Protein AF-A0A067QIJ8-F1 (afdb_monomer_lite)

Sequence (97 aa):
MQDEDSLLPLFEVENGLPAKIEAISTCIKVYAGDGLPAQVCQQCVQQVNICYNFKIQCEKSDANLREYLNSLQPQEFSIQVGKFVCIFCFLYNCYFL

InterPro domains:
  IPR012934 Zinc finger, AD-type [PF07776] (2-67)
  IPR012934 Zinc finger, AD-type [SM00868] (26-68)

Secondary structure (DSSP, 8-state):
------EEETT-TTTTHHHHHHHH-TT----TTSSS-SEEEHHHHHHHHHHHHHHHHHHHHHHHHHHHHHHH-SS-----TTSSTTHHHHHSS----

Foldseek 3Di:
DDCQPPWDFCPPPVLCNQVLVCVLDVVDHDDPPPPDDRTDTPVVSVVSVVSSVLVVVLVVVVVVVVVVVVVPDPDDPPDPPPPPSCVVVPPPDPPDD

Radius of gyration: 18.0 Å; chains: 1; bounding box: 53×30×49 Å

pLDDT: mean 70.57, std 16.77, range [33.62, 87.69]

Organism: Zootermopsis nevadensis (NCBI:txid136037)

Structure (mmCIF, N/CA/C/O backbone):
data_AF-A0A067QIJ8-F1
#
_entry.id   AF-A0A067QIJ8-F1
#
loop_
_atom_site.group_PDB
_atom_site.id
_atom_site.type_symbol
_atom_site.label_atom_id
_atom_site.label_alt_id
_atom_site.label_comp_id
_atom_site.la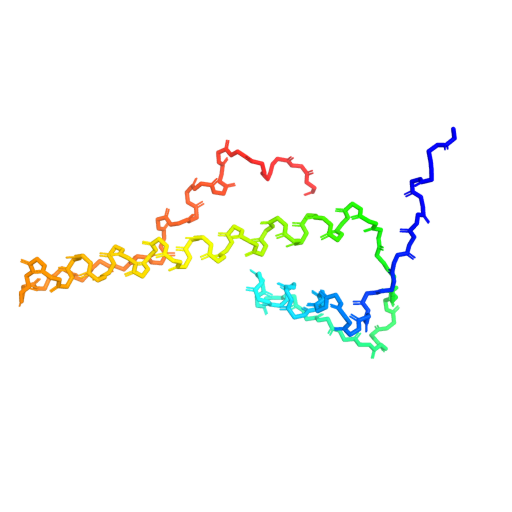bel_asym_id
_atom_site.label_entity_id
_atom_site.label_seq_id
_atom_site.pdbx_PDB_ins_code
_atom_site.Cartn_x
_atom_site.Cartn_y
_atom_site.Cartn_z
_atom_site.occupancy
_atom_site.B_iso_or_equiv
_atom_site.auth_seq_id
_atom_site.auth_comp_id
_atom_site.auth_asym_id
_atom_site.auth_atom_id
_atom_site.pdbx_PDB_model_num
ATOM 1 N N . MET A 1 1 ? 31.010 10.826 -5.777 1.00 39.75 1 MET A N 1
ATOM 2 C CA . MET A 1 1 ? 30.159 10.311 -6.862 1.00 39.75 1 MET A CA 1
ATOM 3 C C . MET A 1 1 ? 29.133 9.437 -6.169 1.00 39.75 1 MET A C 1
ATOM 5 O O . MET A 1 1 ? 29.498 8.368 -5.708 1.00 39.75 1 MET A O 1
ATOM 9 N N . GLN A 1 2 ? 27.965 9.995 -5.854 1.00 44.25 2 GLN A N 1
ATOM 10 C CA . GLN A 1 2 ? 26.898 9.247 -5.189 1.00 44.25 2 GLN A CA 1
ATOM 11 C C . GLN A 1 2 ? 26.123 8.538 -6.299 1.00 44.25 2 GLN A C 1
ATOM 13 O O . GLN A 1 2 ? 25.619 9.209 -7.195 1.00 44.25 2 GLN A O 1
ATOM 18 N N . ASP A 1 3 ? 26.124 7.207 -6.278 1.00 49.31 3 ASP A N 1
ATOM 19 C CA . ASP A 1 3 ? 25.271 6.358 -7.113 1.00 49.31 3 ASP A CA 1
ATOM 20 C C . ASP A 1 3 ? 23.800 6.609 -6.732 1.00 49.31 3 ASP A C 1
ATOM 22 O O . ASP A 1 3 ? 23.225 5.907 -5.906 1.00 49.31 3 ASP A O 1
ATOM 26 N N . GLU A 1 4 ? 23.208 7.671 -7.280 1.00 55.50 4 GLU A N 1
ATOM 27 C CA . GLU A 1 4 ? 21.779 8.003 -7.139 1.00 55.50 4 GLU A CA 1
ATOM 28 C C . GLU A 1 4 ? 20.884 7.212 -8.110 1.00 55.50 4 GLU A C 1
ATOM 30 O O . GLU A 1 4 ? 19.665 7.237 -7.976 1.00 55.50 4 GLU A O 1
ATOM 35 N N . ASP A 1 5 ? 21.474 6.440 -9.027 1.00 56.31 5 ASP A N 1
ATOM 36 C CA . ASP A 1 5 ? 20.762 5.711 -10.086 1.00 56.31 5 ASP A CA 1
ATOM 37 C C . ASP A 1 5 ? 20.836 4.181 -9.934 1.00 56.31 5 ASP A C 1
ATOM 39 O O . ASP A 1 5 ? 20.786 3.435 -10.915 1.00 56.31 5 ASP A O 1
ATOM 43 N N . SER A 1 6 ? 20.927 3.664 -8.702 1.00 71.38 6 SER A N 1
ATOM 44 C CA . SER A 1 6 ? 20.744 2.223 -8.481 1.00 71.38 6 SER A CA 1
ATOM 45 C C . SER A 1 6 ? 19.260 1.868 -8.620 1.00 71.38 6 SER A C 1
ATOM 47 O O . SER A 1 6 ? 18.467 1.939 -7.674 1.00 71.38 6 SER A O 1
ATOM 49 N N . LEU A 1 7 ? 18.871 1.562 -9.857 1.00 76.88 7 LEU A N 1
ATOM 50 C CA . LEU A 1 7 ? 17.551 1.066 -10.214 1.00 76.88 7 LEU A CA 1
ATOM 51 C C . LEU A 1 7 ? 17.419 -0.389 -9.761 1.00 76.88 7 LEU A C 1
ATOM 53 O O . LEU A 1 7 ? 18.073 -1.287 -10.292 1.00 76.88 7 LEU A O 1
ATOM 57 N N . LEU A 1 8 ? 16.538 -0.616 -8.794 1.00 76.38 8 LEU A N 1
ATOM 58 C CA . LEU A 1 8 ? 16.194 -1.941 -8.298 1.00 76.38 8 LEU A CA 1
ATOM 59 C C . LEU A 1 8 ? 15.007 -2.492 -9.095 1.00 76.38 8 LEU A C 1
ATOM 61 O O . LEU A 1 8 ? 14.113 -1.730 -9.477 1.00 76.38 8 LEU A O 1
ATOM 65 N N . PRO A 1 9 ? 14.953 -3.801 -9.370 1.00 80.12 9 PRO A N 1
ATOM 66 C CA . PRO A 1 9 ? 13.805 -4.389 -10.046 1.00 80.12 9 PRO A CA 1
ATOM 67 C C . PRO A 1 9 ? 12.566 -4.357 -9.136 1.00 80.12 9 PRO A C 1
ATOM 69 O O . PRO A 1 9 ? 12.574 -4.811 -7.994 1.00 80.12 9 PRO A O 1
ATOM 72 N N . LEU A 1 10 ? 11.463 -3.834 -9.670 1.00 81.38 10 LEU A N 1
ATOM 73 C CA . LEU A 1 10 ? 10.195 -3.659 -8.953 1.00 81.38 10 LEU A CA 1
ATOM 74 C C . LEU A 1 10 ? 9.555 -5.001 -8.561 1.00 81.38 10 LEU A C 1
ATOM 76 O O . LEU A 1 10 ? 8.887 -5.097 -7.535 1.00 81.38 10 LEU A O 1
ATOM 80 N N . PHE A 1 11 ? 9.772 -6.035 -9.375 1.00 79.62 11 PHE A N 1
ATOM 81 C CA . PHE A 1 11 ? 9.159 -7.359 -9.235 1.00 79.62 11 PHE A CA 1
ATOM 82 C C . PHE A 1 11 ? 10.066 -8.387 -8.542 1.00 79.62 11 PHE A C 1
ATOM 84 O O . PHE A 1 11 ? 9.823 -9.589 -8.639 1.00 79.62 11 PHE A O 1
ATOM 91 N N . GLU A 1 12 ? 11.117 -7.943 -7.848 1.00 73.81 12 GLU A N 1
ATOM 92 C CA . GLU A 1 12 ? 11.948 -8.842 -7.047 1.00 73.81 12 GLU A CA 1
ATOM 93 C C . GLU A 1 12 ? 11.130 -9.474 -5.911 1.00 73.81 12 GLU A C 1
ATOM 95 O O . GLU A 1 12 ? 10.583 -8.790 -5.040 1.00 73.81 12 GLU A O 1
ATOM 100 N N . VAL A 1 13 ? 11.066 -10.808 -5.922 1.00 61.12 13 V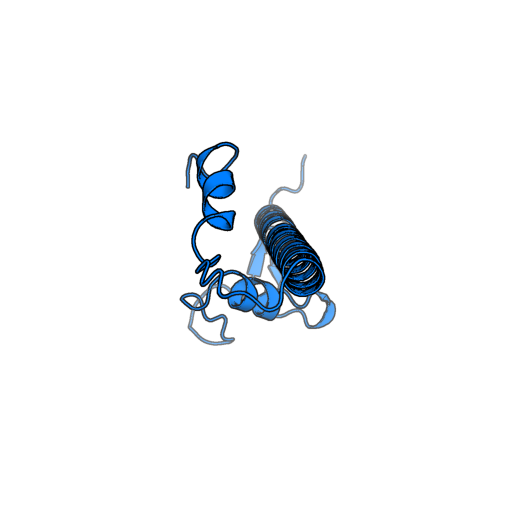AL A N 1
ATOM 101 C CA . VAL A 1 13 ? 10.255 -11.613 -4.995 1.00 61.12 13 VAL A CA 1
ATOM 102 C C . VAL A 1 13 ? 10.686 -11.404 -3.541 1.00 61.12 13 VAL A C 1
ATOM 104 O O . VAL A 1 13 ? 9.840 -11.377 -2.650 1.00 61.12 13 VAL A O 1
ATOM 107 N N . GLU A 1 14 ? 11.981 -11.195 -3.295 1.00 63.97 14 GLU A N 1
ATOM 108 C CA . GLU A 1 14 ? 12.533 -11.040 -1.942 1.00 63.97 14 GLU A CA 1
ATOM 109 C C . GLU A 1 14 ? 12.092 -9.738 -1.256 1.00 63.97 14 GLU A C 1
ATOM 111 O O . GLU A 1 14 ? 11.921 -9.702 -0.038 1.00 63.97 14 GLU A O 1
ATOM 116 N N . ASN A 1 15 ? 11.837 -8.676 -2.025 1.00 66.12 15 ASN A N 1
ATOM 117 C CA . ASN A 1 15 ? 11.507 -7.361 -1.473 1.00 66.12 15 ASN A CA 1
ATOM 118 C C . ASN A 1 15 ? 9.999 -7.158 -1.240 1.00 66.12 15 ASN A C 1
ATOM 120 O O . ASN A 1 15 ? 9.604 -6.244 -0.497 1.00 66.12 15 ASN A O 1
ATOM 124 N N . GLY A 1 16 ? 9.157 -8.010 -1.850 1.00 82.31 16 GLY A N 1
ATOM 125 C CA . GLY A 1 16 ? 7.693 -7.983 -1.718 1.00 82.31 16 GLY A CA 1
ATOM 126 C C . GLY A 1 16 ? 7.079 -6.616 -2.039 1.00 82.31 16 GLY A C 1
ATOM 127 O O . GLY A 1 16 ? 6.019 -6.265 -1.521 1.00 82.31 16 GLY A O 1
ATOM 128 N N . LEU A 1 17 ? 7.781 -5.806 -2.834 1.00 85.31 17 LEU A N 1
ATOM 129 C CA . LEU A 1 17 ? 7.483 -4.394 -3.033 1.00 85.31 17 LEU A CA 1
ATOM 130 C C . LEU A 1 17 ? 6.112 -4.151 -3.691 1.00 85.31 17 LEU A C 1
ATOM 132 O O . LEU A 1 17 ? 5.380 -3.305 -3.176 1.00 85.31 17 LEU A O 1
ATOM 136 N N . PRO A 1 18 ? 5.696 -4.914 -4.725 1.00 87.12 18 PRO A N 1
ATOM 137 C CA . PRO A 1 18 ? 4.363 -4.786 -5.315 1.00 87.12 18 PRO A CA 1
ATOM 138 C C . PRO A 1 18 ? 3.249 -4.976 -4.279 1.00 87.12 18 PRO A C 1
ATOM 140 O O . PRO A 1 18 ? 2.356 -4.142 -4.165 1.00 87.12 18 PRO A O 1
ATOM 143 N N . ALA A 1 19 ? 3.363 -6.009 -3.438 1.00 87.69 19 ALA A N 1
ATOM 144 C CA . ALA A 1 19 ? 2.379 -6.298 -2.398 1.00 87.69 19 ALA A CA 1
ATOM 145 C C . ALA A 1 19 ? 2.292 -5.179 -1.349 1.00 87.69 19 ALA A C 1
ATOM 147 O O . ALA A 1 19 ? 1.205 -4.862 -0.868 1.00 87.69 19 ALA A O 1
ATOM 148 N N . LYS A 1 20 ? 3.420 -4.541 -1.007 1.00 87.50 20 LYS A N 1
ATOM 149 C CA . LYS A 1 20 ? 3.430 -3.381 -0.101 1.00 87.50 20 LYS A CA 1
ATOM 150 C C . LYS A 1 20 ? 2.708 -2.181 -0.709 1.00 87.50 20 LYS A C 1
ATOM 152 O O . LYS A 1 20 ? 1.943 -1.533 -0.002 1.00 87.50 20 LYS A O 1
ATOM 157 N N . ILE A 1 21 ? 2.930 -1.900 -1.994 1.00 85.56 21 ILE A N 1
ATOM 158 C CA . ILE A 1 21 ? 2.270 -0.798 -2.712 1.00 85.56 21 ILE A CA 1
ATOM 159 C C . ILE A 1 21 ? 0.753 -1.012 -2.732 1.00 85.56 21 ILE A C 1
ATOM 161 O O . ILE A 1 21 ? 0.003 -0.117 -2.342 1.00 85.56 21 ILE A O 1
ATOM 165 N N . GLU A 1 22 ? 0.309 -2.212 -3.105 1.00 86.75 22 GLU A N 1
ATOM 166 C CA . GLU A 1 22 ? -1.116 -2.566 -3.144 1.00 86.75 22 GLU A CA 1
ATOM 167 C C . GLU A 1 22 ? -1.755 -2.560 -1.748 1.00 86.75 22 GLU A C 1
ATOM 169 O O . GLU A 1 22 ? -2.918 -2.187 -1.589 1.00 86.75 22 GLU A O 1
ATOM 174 N N . ALA A 1 23 ? -0.990 -2.908 -0.708 1.00 86.44 23 ALA A N 1
ATOM 175 C CA . ALA A 1 23 ? -1.448 -2.799 0.672 1.00 86.44 23 ALA A CA 1
ATOM 176 C C . ALA A 1 23 ? -1.589 -1.340 1.137 1.00 86.44 23 ALA A C 1
ATOM 178 O O . ALA A 1 23 ? -2.455 -1.059 1.963 1.00 86.44 23 ALA A O 1
ATOM 179 N N . ILE A 1 24 ? -0.754 -0.414 0.651 1.00 83.31 24 ILE A N 1
ATOM 180 C CA . ILE A 1 24 ? -0.846 1.016 0.990 1.00 83.31 24 ILE A CA 1
ATOM 181 C C . ILE A 1 24 ? -2.032 1.674 0.276 1.00 83.31 24 ILE A C 1
ATOM 183 O O . ILE A 1 24 ? -2.714 2.505 0.876 1.00 83.31 24 ILE A O 1
ATOM 187 N N . SER A 1 25 ? -2.286 1.320 -0.986 1.00 80.81 25 SER A N 1
ATOM 188 C CA . SER A 1 25 ? -3.349 1.924 -1.791 1.00 80.81 25 SER A CA 1
ATOM 189 C C . SER A 1 25 ? -4.033 0.899 -2.688 1.00 80.81 25 SER A C 1
ATOM 191 O O . SER A 1 25 ? -3.431 0.363 -3.613 1.00 80.81 25 SER A O 1
ATOM 193 N N . THR A 1 26 ? -5.338 0.717 -2.488 1.00 78.50 26 THR A N 1
ATOM 194 C CA . THR A 1 26 ? -6.184 -0.153 -3.324 1.00 78.50 26 THR A CA 1
ATOM 195 C C . THR A 1 26 ? -6.398 0.389 -4.740 1.00 78.50 26 THR A C 1
ATOM 197 O O . THR A 1 26 ? -6.849 -0.341 -5.625 1.00 78.50 26 THR A O 1
ATOM 200 N N . CYS A 1 27 ? -6.084 1.668 -4.964 1.00 78.81 27 CYS A N 1
ATOM 201 C CA . CYS A 1 27 ? -6.172 2.317 -6.270 1.00 78.81 27 CYS A CA 1
ATOM 202 C C . CYS A 1 27 ? -4.948 2.036 -7.151 1.00 78.81 27 CYS A C 1
ATOM 204 O O . CYS A 1 27 ? -5.013 2.270 -8.357 1.00 78.81 27 CYS A O 1
ATOM 206 N N . ILE A 1 28 ? -3.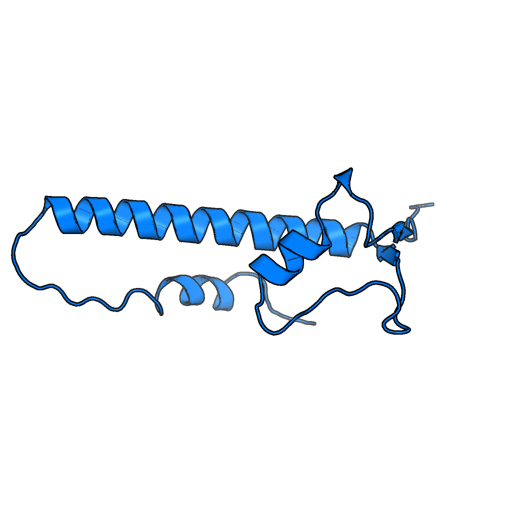842 1.559 -6.571 1.00 82.06 28 ILE A N 1
ATOM 207 C CA . ILE A 1 28 ? -2.611 1.250 -7.299 1.00 82.06 28 ILE A CA 1
ATOM 208 C C . ILE A 1 28 ? -2.534 -0.265 -7.472 1.00 82.06 28 ILE A C 1
ATOM 210 O O . ILE A 1 28 ? -2.658 -1.008 -6.505 1.00 82.06 28 ILE A O 1
ATOM 214 N N . LYS A 1 29 ? -2.335 -0.719 -8.710 1.00 81.44 29 LYS A N 1
ATOM 215 C CA . LYS A 1 29 ? -2.113 -2.129 -9.049 1.00 81.44 29 LYS A CA 1
ATOM 216 C C . LYS A 1 29 ? -0.766 -2.251 -9.729 1.00 81.44 29 LYS A C 1
ATOM 218 O O . LYS A 1 29 ? -0.484 -1.469 -10.636 1.00 81.44 29 LYS A O 1
ATOM 223 N N . VAL A 1 30 ? 0.041 -3.213 -9.303 1.00 83.50 30 VAL A N 1
ATOM 224 C CA . VAL A 1 30 ? 1.397 -3.392 -9.830 1.00 83.50 30 VAL A CA 1
ATOM 225 C C . VAL A 1 30 ? 1.443 -4.711 -10.594 1.00 83.50 30 VAL A C 1
ATOM 227 O O . VAL A 1 30 ? 1.360 -5.784 -10.003 1.00 83.50 30 VAL A O 1
ATOM 230 N N . TYR A 1 31 ? 1.555 -4.638 -11.922 1.00 81.88 31 TYR A N 1
ATOM 231 C CA . TYR A 1 31 ? 1.499 -5.803 -12.808 1.00 81.88 31 TYR A CA 1
ATOM 232 C C . TYR A 1 31 ? 2.690 -5.832 -13.768 1.00 81.88 31 TYR A C 1
ATOM 234 O O . TYR A 1 31 ? 3.029 -4.828 -14.382 1.00 81.88 31 TYR A O 1
ATOM 242 N N . ALA A 1 32 ? 3.316 -6.999 -13.928 1.00 80.12 32 ALA A N 1
ATOM 243 C CA . ALA A 1 32 ? 4.423 -7.165 -14.863 1.00 80.12 32 ALA A CA 1
ATOM 244 C C . ALA A 1 32 ? 3.908 -7.233 -16.308 1.00 80.12 32 ALA A C 1
ATOM 246 O O . ALA A 1 32 ? 3.104 -8.102 -16.632 1.00 80.12 32 ALA A O 1
ATOM 247 N N . GLY A 1 33 ? 4.414 -6.367 -17.190 1.00 78.81 33 GLY A N 1
ATOM 248 C CA . GLY A 1 33 ? 4.001 -6.333 -18.600 1.00 78.81 33 GLY A CA 1
ATOM 249 C C . GLY A 1 33 ? 2.860 -5.356 -18.901 1.00 78.81 33 GLY A C 1
ATOM 250 O O . GLY A 1 33 ? 2.238 -5.448 -19.954 1.00 78.81 33 GLY A O 1
ATOM 251 N N . ASP A 1 34 ? 2.608 -4.401 -18.007 1.00 81.56 34 ASP A N 1
ATOM 252 C CA . ASP A 1 34 ? 1.737 -3.236 -18.221 1.00 81.56 34 ASP A CA 1
ATOM 253 C C . ASP A 1 34 ? 2.323 -2.189 -19.197 1.00 81.56 34 ASP A C 1
ATOM 255 O O . ASP A 1 34 ? 1.658 -1.214 -19.542 1.00 81.56 34 ASP A O 1
ATOM 259 N N . GLY A 1 35 ? 3.558 -2.399 -19.665 1.00 80.31 35 GLY A N 1
ATOM 260 C CA . GLY A 1 35 ? 4.283 -1.464 -20.526 1.00 80.31 35 GLY A CA 1
ATOM 261 C C . GLY A 1 35 ? 4.964 -0.325 -19.760 1.00 80.31 35 GLY A C 1
ATOM 262 O O . GLY A 1 35 ? 5.501 0.584 -20.394 1.00 80.31 35 GLY A O 1
ATOM 263 N N . LEU A 1 36 ? 4.959 -0.370 -18.424 1.00 81.12 36 LEU A N 1
ATOM 264 C CA . LEU A 1 36 ? 5.643 0.572 -17.541 1.00 81.12 36 LEU A CA 1
ATOM 265 C C . LEU A 1 36 ? 7.029 0.039 -17.127 1.00 81.12 36 LEU A C 1
ATOM 267 O O . LEU A 1 36 ? 7.339 -1.142 -17.325 1.00 81.12 36 LEU A O 1
ATOM 271 N N . PRO A 1 37 ? 7.912 0.899 -16.583 1.00 79.50 37 PRO A N 1
ATOM 272 C CA . PRO A 1 37 ? 9.224 0.466 -16.120 1.00 79.50 37 PRO A CA 1
ATOM 273 C C . PRO A 1 37 ? 9.116 -0.597 -15.021 1.00 79.50 37 PRO A C 1
ATOM 275 O O . PRO A 1 37 ? 8.516 -0.388 -13.971 1.00 79.50 37 PRO A O 1
ATOM 278 N N . ALA A 1 38 ? 9.801 -1.719 -15.234 1.00 81.69 38 ALA A N 1
ATOM 279 C CA . ALA A 1 38 ? 9.943 -2.794 -14.252 1.00 81.69 38 ALA A CA 1
ATOM 280 C C . ALA A 1 38 ? 11.022 -2.505 -13.190 1.00 81.69 38 ALA A C 1
ATOM 282 O O . ALA A 1 38 ? 11.519 -3.420 -12.530 1.00 81.69 38 ALA A O 1
ATOM 283 N N . GLN A 1 39 ? 11.417 -1.241 -13.048 1.00 81.69 39 GLN A N 1
ATOM 284 C CA . GLN A 1 39 ? 12.506 -0.780 -12.200 1.00 81.69 39 GLN A CA 1
ATOM 285 C C . GLN A 1 39 ? 12.064 0.433 -11.387 1.00 81.69 39 GLN A C 1
ATOM 287 O O . GLN A 1 39 ? 11.252 1.239 -11.836 1.00 81.69 39 GLN A O 1
ATOM 292 N N . VAL A 1 40 ? 12.622 0.566 -10.192 1.00 83.94 40 VAL A N 1
ATOM 293 C CA . VAL A 1 40 ? 12.305 1.616 -9.228 1.00 83.94 40 VAL A CA 1
ATOM 294 C C . VAL A 1 40 ? 13.592 2.056 -8.536 1.00 83.94 40 VAL A C 1
ATOM 296 O O . VAL A 1 40 ? 14.457 1.233 -8.240 1.00 83.94 40 VAL A O 1
ATOM 2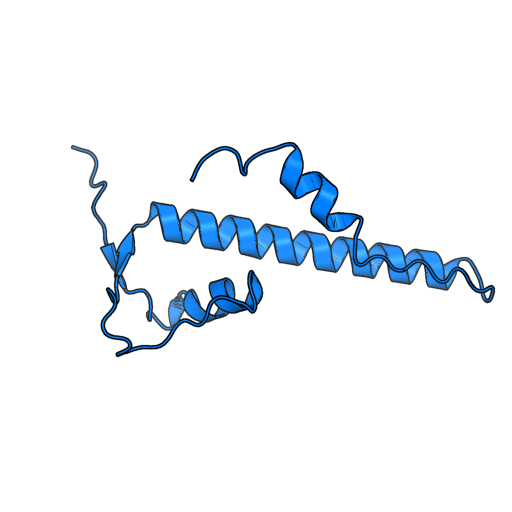99 N N . CYS A 1 41 ? 13.759 3.353 -8.286 1.00 84.44 41 CYS A N 1
ATOM 300 C CA . CYS A 1 41 ? 14.945 3.836 -7.586 1.00 84.44 41 CYS A CA 1
ATOM 301 C C . CYS A 1 41 ? 14.898 3.466 -6.096 1.00 84.44 41 CYS A C 1
ATOM 303 O O . CYS A 1 41 ? 13.827 3.316 -5.495 1.00 84.44 41 CYS A O 1
ATOM 305 N N . GLN A 1 42 ? 16.071 3.372 -5.471 1.00 82.19 42 GLN A N 1
ATOM 306 C CA . GLN A 1 42 ? 16.193 3.047 -4.050 1.00 82.19 42 GLN A CA 1
ATOM 307 C C . GLN A 1 42 ? 15.391 3.998 -3.141 1.00 82.19 42 GLN A C 1
ATOM 309 O O . GLN A 1 42 ? 14.793 3.546 -2.162 1.00 82.19 42 GLN A O 1
ATOM 314 N N . GLN A 1 43 ? 15.327 5.291 -3.476 1.00 81.56 43 GLN A N 1
ATOM 315 C CA . GLN A 1 43 ? 14.557 6.274 -2.710 1.00 81.56 43 GLN A CA 1
ATOM 316 C C . GLN A 1 43 ? 13.061 5.922 -2.677 1.00 81.56 43 GLN A C 1
ATOM 318 O O . GLN A 1 43 ? 12.452 5.891 -1.608 1.00 81.56 43 GLN A O 1
ATOM 323 N N . CYS A 1 44 ? 12.468 5.578 -3.823 1.00 82.88 44 CYS A N 1
ATOM 324 C CA . CYS A 1 44 ? 11.066 5.165 -3.893 1.00 82.88 44 CYS A CA 1
ATOM 325 C C . CYS A 1 44 ? 10.811 3.873 -3.105 1.00 82.88 44 CYS A C 1
ATOM 327 O O . CYS A 1 44 ? 9.816 3.786 -2.385 1.00 82.88 44 CYS A O 1
ATOM 329 N N . VAL A 1 45 ? 11.727 2.897 -3.162 1.00 84.62 45 VAL A N 1
ATOM 330 C CA . VAL A 1 45 ? 11.632 1.674 -2.341 1.00 84.62 45 VAL A CA 1
ATOM 331 C C . VAL A 1 45 ? 11.606 2.012 -0.849 1.00 84.62 45 VAL A C 1
ATOM 333 O O . VAL A 1 45 ? 10.794 1.467 -0.096 1.00 84.62 45 VAL A O 1
ATOM 336 N N . GLN A 1 46 ? 12.468 2.927 -0.403 1.00 84.50 46 GLN A N 1
ATOM 337 C CA . GLN A 1 46 ? 12.488 3.382 0.988 1.00 84.50 46 GLN A CA 1
ATOM 338 C C . GLN A 1 46 ? 11.174 4.060 1.385 1.00 84.50 46 GLN A C 1
ATOM 340 O O . GLN A 1 46 ? 10.627 3.722 2.434 1.00 84.50 46 GLN A O 1
ATOM 345 N N . GLN A 1 47 ? 10.626 4.937 0.540 1.00 84.31 47 GLN A N 1
ATOM 346 C CA . GLN A 1 47 ? 9.350 5.605 0.816 1.00 84.31 47 GLN A CA 1
ATOM 347 C C . GLN A 1 47 ? 8.195 4.612 0.946 1.00 84.31 47 GLN A C 1
ATOM 349 O O . GLN A 1 47 ? 7.448 4.662 1.921 1.00 84.31 47 GLN A O 1
ATOM 354 N N . VAL A 1 48 ? 8.094 3.638 0.035 1.00 85.69 48 VAL A N 1
ATOM 355 C CA . VAL A 1 48 ? 7.073 2.583 0.129 1.00 85.69 48 VAL A CA 1
ATOM 356 C C . VAL A 1 48 ? 7.217 1.801 1.435 1.00 85.69 48 VAL A C 1
ATOM 358 O O . VAL A 1 48 ? 6.223 1.548 2.114 1.00 85.69 48 VAL A O 1
ATOM 361 N N . ASN A 1 49 ? 8.440 1.448 1.837 1.00 87.44 49 ASN A N 1
ATOM 362 C CA . ASN A 1 49 ? 8.663 0.757 3.108 1.00 87.44 49 ASN A CA 1
ATOM 363 C C . ASN A 1 49 ? 8.250 1.610 4.320 1.00 87.44 49 ASN A C 1
ATOM 365 O O . ASN A 1 49 ? 7.646 1.078 5.253 1.00 87.44 49 ASN A O 1
ATOM 369 N N . ILE A 1 50 ? 8.534 2.917 4.311 1.00 86.12 50 ILE A N 1
ATOM 370 C CA . ILE A 1 50 ? 8.108 3.851 5.365 1.00 86.12 50 ILE A CA 1
ATOM 371 C C . ILE A 1 50 ? 6.578 3.903 5.437 1.00 86.12 50 ILE A C 1
ATOM 373 O O . ILE A 1 50 ? 6.014 3.673 6.509 1.00 86.12 50 ILE A O 1
ATOM 377 N N . CYS A 1 51 ? 5.903 4.120 4.305 1.00 84.62 51 CYS A N 1
ATOM 378 C CA . CYS A 1 51 ? 4.442 4.151 4.224 1.00 84.62 51 CYS A CA 1
ATOM 379 C C . CYS A 1 51 ? 3.808 2.831 4.684 1.00 84.62 51 CYS A C 1
ATOM 381 O O . CYS A 1 51 ? 2.836 2.843 5.438 1.00 84.62 51 CYS A O 1
ATOM 383 N N . TYR A 1 52 ? 4.371 1.690 4.279 1.00 86.25 52 TYR A N 1
ATOM 384 C CA . TYR A 1 52 ? 3.871 0.373 4.671 1.00 86.25 52 TYR A CA 1
ATOM 385 C C . TYR A 1 52 ? 4.017 0.144 6.178 1.00 86.25 52 TYR A C 1
ATOM 387 O O . TYR A 1 52 ? 3.059 -0.232 6.851 1.00 86.25 52 TYR A O 1
ATOM 395 N N . ASN A 1 53 ? 5.194 0.426 6.742 1.00 86.31 53 ASN A N 1
ATOM 396 C CA . ASN A 1 53 ? 5.425 0.296 8.180 1.00 86.31 53 ASN A CA 1
ATOM 397 C C . ASN A 1 53 ? 4.520 1.232 8.988 1.00 86.31 53 ASN A C 1
ATOM 399 O O . ASN A 1 53 ? 4.035 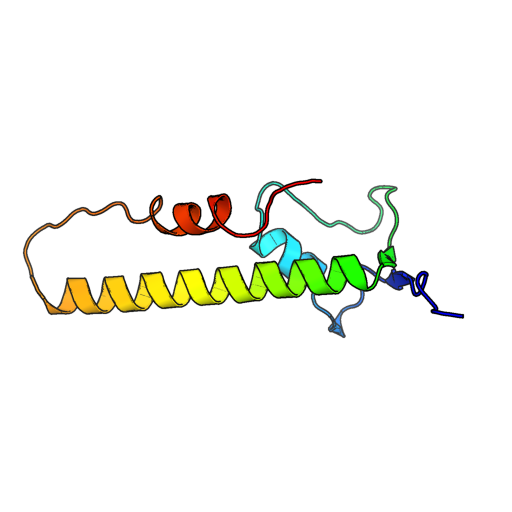0.847 10.053 1.00 86.31 53 ASN A O 1
ATOM 403 N N . PHE A 1 54 ? 4.278 2.442 8.483 1.00 83.44 54 PHE A N 1
ATOM 404 C CA . PHE A 1 54 ? 3.333 3.378 9.077 1.00 83.44 54 PHE A CA 1
ATOM 405 C C . PHE A 1 54 ? 1.905 2.822 9.051 1.00 83.44 54 PHE A C 1
ATOM 407 O O . PHE A 1 54 ? 1.259 2.776 10.095 1.00 83.44 54 PHE A O 1
ATOM 414 N N . LYS A 1 55 ? 1.447 2.291 7.910 1.00 83.69 55 LYS A N 1
ATOM 415 C CA . LYS A 1 55 ? 0.149 1.608 7.807 1.00 83.69 55 LYS A CA 1
ATOM 416 C C . LYS A 1 55 ? 0.008 0.497 8.855 1.00 83.69 55 LYS A C 1
ATOM 418 O O . LYS A 1 55 ? -0.998 0.452 9.555 1.00 83.69 55 LYS A O 1
ATOM 423 N N . ILE A 1 56 ? 1.016 -0.362 9.013 1.00 85.62 56 ILE A N 1
ATOM 424 C CA . ILE A 1 56 ? 0.983 -1.433 10.023 1.00 85.62 56 ILE A CA 1
ATOM 425 C C . ILE A 1 56 ? 0.890 -0.863 11.447 1.00 85.62 56 ILE A C 1
ATOM 427 O O . ILE A 1 56 ? 0.176 -1.412 12.286 1.00 85.62 56 ILE A O 1
ATOM 431 N N . GLN A 1 57 ? 1.604 0.225 11.752 1.00 82.75 57 GLN A N 1
ATOM 432 C CA . GLN A 1 57 ? 1.512 0.883 13.062 1.00 82.75 57 GLN A CA 1
ATOM 433 C C . GLN A 1 57 ? 0.112 1.439 13.318 1.00 82.75 57 GLN A C 1
ATOM 435 O O . GLN A 1 57 ? -0.433 1.254 14.404 1.00 82.75 57 GLN A O 1
ATOM 440 N N . CYS A 1 58 ? -0.483 2.063 12.307 1.00 80.00 58 CYS A N 1
ATOM 441 C CA . CYS A 1 58 ? -1.854 2.540 12.339 1.00 80.00 58 CYS A CA 1
ATOM 442 C C . CYS A 1 58 ? -2.855 1.409 12.613 1.00 80.00 58 CYS A C 1
ATOM 444 O O . CYS A 1 58 ? -3.672 1.536 13.521 1.00 80.00 58 CYS A O 1
ATOM 446 N N . GLU A 1 59 ? -2.754 0.290 11.891 1.00 82.94 59 GLU A N 1
ATOM 447 C CA . GLU A 1 59 ? -3.622 -0.882 12.085 1.00 82.94 59 GLU A CA 1
ATOM 448 C C . GLU A 1 59 ? -3.470 -1.486 13.486 1.00 82.94 59 GLU A C 1
ATOM 450 O O . GLU A 1 59 ? -4.463 -1.817 14.129 1.00 82.94 59 GLU A O 1
ATOM 455 N N . LYS A 1 60 ? -2.239 -1.573 14.005 1.00 83.44 60 LYS A N 1
ATOM 456 C CA . LYS A 1 60 ? -1.983 -2.031 15.381 1.00 83.44 60 LYS A CA 1
ATOM 457 C C . LYS A 1 60 ? -2.568 -1.079 16.418 1.00 83.44 60 LYS A C 1
ATOM 459 O O . LYS A 1 60 ? -3.153 -1.526 17.398 1.00 83.44 60 LYS A O 1
ATOM 464 N N . SER A 1 61 ? -2.399 0.226 16.218 1.00 81.44 61 SER A N 1
ATOM 465 C CA . SER A 1 61 ? -2.946 1.236 17.123 1.00 81.44 61 SER A CA 1
ATOM 466 C C . SER A 1 61 ? -4.475 1.202 17.143 1.00 81.44 61 SER A C 1
ATOM 468 O O . SER A 1 61 ? -5.060 1.317 18.218 1.00 81.44 61 SER A O 1
ATOM 470 N N . ASP A 1 62 ? -5.114 1.031 15.984 1.00 79.31 62 ASP A N 1
ATOM 471 C CA . ASP A 1 62 ? -6.567 0.871 15.866 1.00 79.31 62 ASP A CA 1
ATOM 472 C C . ASP A 1 62 ? -7.050 -0.410 16.558 1.00 79.31 62 ASP A C 1
ATOM 474 O O . ASP A 1 62 ? -7.958 -0.352 17.387 1.00 79.31 62 ASP A O 1
ATOM 478 N N . ALA A 1 63 ? -6.385 -1.545 16.314 1.00 81.38 63 ALA A N 1
ATOM 479 C CA . ALA A 1 63 ? -6.704 -2.815 16.964 1.00 81.38 63 ALA A CA 1
ATOM 480 C C . ALA A 1 63 ? -6.598 -2.721 18.496 1.00 81.38 63 ALA A C 1
ATOM 482 O O . ALA A 1 63 ? -7.544 -3.080 19.194 1.00 81.38 63 ALA A O 1
ATOM 483 N N . ASN A 1 64 ? -5.501 -2.158 19.016 1.00 83.06 64 ASN A N 1
ATOM 484 C CA . ASN A 1 64 ? -5.298 -1.967 20.455 1.00 83.06 64 ASN A CA 1
ATOM 485 C C . ASN A 1 64 ? -6.369 -1.054 21.066 1.00 83.06 64 ASN A C 1
ATOM 487 O O . ASN A 1 64 ? -6.892 -1.337 22.144 1.00 83.06 64 ASN A O 1
ATOM 491 N N . LEU A 1 65 ? -6.711 0.043 20.380 1.00 77.69 65 LEU A N 1
ATOM 492 C CA . LEU A 1 65 ? -7.775 0.937 20.826 1.00 77.69 65 LEU A CA 1
ATOM 493 C C . LEU A 1 65 ? -9.126 0.212 20.836 1.00 77.69 65 LEU A C 1
ATOM 495 O O . LEU A 1 65 ? -9.883 0.346 21.794 1.00 77.69 65 LEU A O 1
ATOM 499 N N . ARG A 1 66 ? -9.418 -0.589 19.808 1.00 80.31 66 ARG A N 1
ATOM 500 C CA . ARG A 1 66 ? -10.653 -1.373 19.705 1.00 80.31 66 ARG A CA 1
ATOM 501 C C . ARG A 1 66 ? -10.750 -2.423 20.809 1.00 80.31 66 ARG A C 1
ATOM 503 O O . ARG A 1 66 ? -11.810 -2.561 21.411 1.00 80.31 66 ARG A O 1
ATOM 510 N N . GLU A 1 67 ? -9.666 -3.134 21.104 1.00 84.25 67 GLU A N 1
ATOM 511 C CA . GLU A 1 67 ? -9.590 -4.076 22.228 1.00 84.25 67 GLU A CA 1
ATOM 512 C C . GLU A 1 67 ? -9.821 -3.375 23.568 1.00 84.25 67 GLU A C 1
ATOM 514 O O . GLU A 1 67 ? -10.640 -3.831 24.368 1.00 84.25 67 GLU A O 1
ATOM 519 N N . TYR A 1 68 ? -9.170 -2.229 23.781 1.00 82.56 68 TYR A N 1
ATOM 520 C CA . TYR A 1 68 ? -9.347 -1.431 24.988 1.00 82.56 68 TYR A CA 1
ATOM 521 C C . TYR A 1 68 ? -10.798 -0.956 25.144 1.00 82.56 68 TYR A C 1
ATOM 523 O O . TYR A 1 68 ? -11.397 -1.167 26.196 1.00 82.56 68 TYR A O 1
ATOM 531 N N . LEU A 1 69 ? -11.408 -0.401 24.094 1.00 78.25 69 LEU A N 1
ATOM 532 C CA . LEU A 1 69 ? -12.808 0.036 24.121 1.00 78.25 69 LEU A CA 1
ATOM 533 C C . LEU A 1 69 ? -13.777 -1.128 24.378 1.00 78.25 69 LEU A C 1
ATOM 535 O O . LEU A 1 69 ? -14.668 -0.999 25.217 1.00 78.25 69 LEU A O 1
ATOM 539 N N . ASN A 1 70 ? -13.569 -2.279 23.730 1.00 80.56 70 ASN A N 1
ATOM 540 C CA . ASN A 1 70 ? -14.369 -3.485 23.969 1.00 80.56 70 ASN A CA 1
ATOM 541 C C . ASN A 1 70 ? -14.234 -3.995 25.414 1.00 80.56 70 ASN A C 1
ATOM 543 O O . ASN A 1 70 ? -15.176 -4.574 25.949 1.00 80.56 70 ASN A O 1
ATOM 547 N N . SER A 1 71 ? -13.076 -3.783 26.050 1.00 79.69 71 SER A N 1
ATOM 548 C CA . SER A 1 71 ? -12.848 -4.153 27.451 1.00 79.69 71 SER A CA 1
ATOM 549 C C . SER A 1 71 ? -13.545 -3.214 28.445 1.00 79.69 71 SER A C 1
ATOM 551 O O . SER A 1 71 ? -13.802 -3.612 29.580 1.00 79.69 71 SER A O 1
ATOM 553 N N . LEU A 1 72 ? -13.868 -1.983 28.025 1.00 73.44 72 LEU A N 1
ATOM 554 C CA . LEU A 1 72 ? -14.460 -0.965 28.888 1.00 73.44 72 LEU A CA 1
ATOM 555 C C . LEU A 1 72 ? -15.994 -1.031 28.989 1.00 73.44 72 LEU A C 1
ATOM 557 O O . LEU A 1 72 ? -16.493 -0.684 30.059 1.00 73.44 72 LEU A O 1
ATOM 561 N N . GLN A 1 73 ? -16.759 -1.455 27.963 1.00 55.41 73 GLN A N 1
ATOM 562 C CA . GLN A 1 73 ? -18.239 -1.481 28.039 1.00 55.41 73 GLN A CA 1
ATOM 563 C C . GLN A 1 73 ? -18.957 -2.507 27.119 1.00 55.41 73 GLN A C 1
ATOM 565 O O . GLN A 1 73 ? -18.628 -2.604 25.941 1.00 55.41 73 GLN A O 1
ATOM 570 N N . PRO A 1 74 ? -20.064 -3.136 27.589 1.00 53.25 74 PRO A N 1
ATOM 571 C CA . PRO A 1 74 ? -21.158 -3.677 26.762 1.00 53.25 74 PRO A CA 1
ATOM 572 C C . PRO A 1 74 ? -22.120 -2.616 26.179 1.00 53.25 74 PRO A C 1
ATOM 574 O O . PRO A 1 74 ? -23.218 -2.968 25.756 1.00 53.25 74 PRO A O 1
ATOM 577 N N . GLN A 1 75 ? -21.780 -1.322 26.204 1.00 45.22 75 GLN A N 1
ATOM 578 C CA . GLN A 1 75 ? -22.662 -0.246 25.739 1.00 45.22 75 GLN A CA 1
ATOM 579 C C . GLN A 1 75 ? -22.132 0.416 24.468 1.00 45.22 75 GLN A C 1
ATOM 581 O O . GLN A 1 75 ? -20.960 0.761 24.352 1.00 45.22 75 GLN A O 1
ATOM 586 N N . GLU A 1 76 ? -23.047 0.548 23.513 1.00 46.97 76 GLU A N 1
ATOM 587 C CA . GLU A 1 76 ? -22.849 0.925 22.120 1.00 46.97 76 GLU A CA 1
ATOM 588 C C . GLU A 1 76 ? -22.172 2.290 21.933 1.00 46.97 76 GLU A C 1
ATOM 590 O O . GLU A 1 76 ? -22.824 3.320 21.778 1.00 46.97 76 GLU A O 1
ATOM 595 N N . PHE A 1 77 ? -20.844 2.304 21.861 1.00 50.31 77 PHE A N 1
ATOM 596 C CA . PHE A 1 77 ? -20.120 3.374 21.185 1.00 50.31 77 PHE A CA 1
ATOM 597 C C . PHE A 1 77 ? -19.812 2.921 19.758 1.00 50.31 77 PHE A C 1
ATOM 599 O O . PHE A 1 77 ? -18.771 2.333 19.467 1.00 50.31 77 PHE A O 1
ATOM 606 N N . SER A 1 78 ? -20.736 3.191 18.836 1.00 43.97 78 SER A N 1
ATOM 607 C CA . SER A 1 78 ? -20.523 3.022 17.397 1.00 43.97 78 SER A CA 1
ATOM 608 C C . SER A 1 78 ? -19.585 4.117 16.869 1.00 43.97 78 SER A C 1
ATOM 610 O O . SER A 1 78 ? -20.002 5.022 16.144 1.00 43.97 78 SER A O 1
ATOM 612 N N . ILE A 1 79 ? -18.311 4.079 17.264 1.00 52.47 79 ILE A N 1
ATOM 613 C CA . ILE A 1 79 ? -17.287 4.970 16.716 1.00 52.47 79 ILE A CA 1
ATOM 614 C C . ILE A 1 79 ? -16.826 4.366 15.391 1.00 52.47 79 ILE A C 1
ATOM 616 O O . ILE A 1 79 ? -16.230 3.292 15.349 1.00 52.47 79 ILE A O 1
ATOM 620 N N . GLN A 1 80 ? -17.107 5.050 14.285 1.00 49.62 80 GLN A N 1
ATOM 621 C CA . GLN A 1 80 ? -16.565 4.684 12.978 1.00 49.62 80 GLN A CA 1
ATOM 622 C C . GLN A 1 80 ? -15.130 5.223 12.867 1.00 49.62 80 GLN A C 1
ATOM 624 O O . GLN A 1 80 ? -14.897 6.319 12.355 1.00 49.62 80 GLN A O 1
ATOM 629 N N . VAL A 1 81 ? -14.161 4.453 13.375 1.00 50.88 81 VAL A N 1
ATOM 630 C CA . VAL A 1 81 ? -12.725 4.808 13.474 1.00 50.88 81 VAL A CA 1
ATOM 631 C C . VAL A 1 81 ? -11.991 4.756 12.116 1.00 50.88 81 VAL A C 1
ATOM 633 O O . VAL A 1 81 ? -10.774 4.796 12.043 1.00 50.88 81 VAL A O 1
ATOM 636 N N . GLY A 1 82 ? -12.702 4.776 10.986 1.00 48.31 82 GLY A N 1
ATOM 637 C CA . GLY A 1 82 ? -12.082 4.854 9.654 1.00 48.31 82 GLY A CA 1
ATOM 638 C C . GLY A 1 82 ? -11.498 6.229 9.291 1.00 48.31 82 GLY A C 1
ATOM 639 O O . GLY A 1 82 ? -10.914 6.374 8.223 1.00 48.31 82 GLY A O 1
ATOM 640 N N . LYS A 1 83 ? -11.680 7.262 10.132 1.00 49.12 83 LYS A N 1
ATOM 641 C CA . LYS A 1 83 ? -11.341 8.664 9.795 1.00 49.12 83 LYS A CA 1
ATOM 642 C C . LYS A 1 83 ? -10.287 9.337 10.677 1.00 49.12 83 LYS A C 1
ATOM 644 O O . LYS A 1 83 ? -9.742 10.352 10.259 1.00 49.12 83 LYS A O 1
ATOM 649 N N . PHE A 1 84 ? -9.965 8.809 11.859 1.00 46.25 84 PHE A N 1
ATOM 650 C CA . PHE A 1 84 ? -9.022 9.490 12.764 1.00 46.25 84 PHE A CA 1
ATOM 651 C C . PHE A 1 84 ? -7.550 9.211 12.453 1.00 46.25 84 PHE A C 1
ATOM 653 O O . PHE A 1 84 ? -6.685 10.025 12.764 1.00 46.25 84 PHE A O 1
ATOM 660 N N . VAL A 1 85 ? -7.260 8.110 11.768 1.00 48.19 85 VAL A N 1
ATOM 661 C CA . VAL A 1 85 ? -5.884 7.715 11.451 1.00 48.19 85 VAL A CA 1
ATOM 662 C C . VAL A 1 85 ? -5.297 8.538 10.289 1.00 48.19 85 VAL A C 1
ATOM 664 O O . VAL A 1 85 ? -4.093 8.781 10.251 1.00 48.19 85 VAL A O 1
ATOM 667 N N . CYS A 1 86 ? -6.136 9.084 9.399 1.00 46.31 86 CYS A N 1
ATOM 668 C CA . CYS A 1 86 ? -5.691 9.974 8.318 1.00 46.31 86 CYS A CA 1
ATOM 669 C C . CYS A 1 86 ? -5.290 11.386 8.781 1.00 46.31 86 CYS A C 1
ATOM 671 O O . CYS A 1 86 ? -4.680 12.115 8.002 1.00 46.31 86 CYS A O 1
ATOM 673 N N . ILE A 1 87 ? -5.581 11.798 10.023 1.00 46.44 87 ILE A N 1
ATOM 674 C CA . ILE A 1 87 ? -5.243 13.156 10.492 1.00 46.44 87 ILE A CA 1
ATOM 675 C C . ILE A 1 87 ? -3.729 13.363 10.639 1.00 46.44 87 ILE A C 1
ATOM 677 O O . ILE A 1 87 ? -3.242 14.467 10.401 1.00 46.44 87 ILE A O 1
ATOM 681 N N . PHE A 1 88 ? -2.952 12.307 10.899 1.00 45.16 88 PHE A N 1
ATOM 682 C CA . PHE A 1 88 ? -1.488 12.418 10.893 1.00 45.16 88 PHE A CA 1
ATOM 683 C C . PHE A 1 88 ? -0.878 12.454 9.484 1.00 45.16 88 PHE A C 1
ATOM 685 O O . PHE A 1 88 ? 0.272 12.864 9.338 1.00 45.16 88 PHE A O 1
ATOM 692 N N . CYS A 1 89 ? -1.652 12.130 8.441 1.00 44.94 89 CYS A N 1
ATOM 693 C CA . CYS A 1 89 ? -1.204 12.244 7.053 1.00 44.94 89 CYS A CA 1
ATOM 694 C C . CYS A 1 89 ? -1.126 13.708 6.577 1.00 44.94 89 CYS A C 1
ATOM 696 O O . CYS A 1 89 ? -0.367 14.010 5.661 1.00 44.94 89 CYS A O 1
ATOM 698 N N . PHE A 1 90 ? -1.855 14.635 7.215 1.00 45.28 90 PHE A N 1
ATOM 699 C CA . PHE A 1 90 ? -1.805 16.056 6.849 1.00 45.28 90 PHE A CA 1
ATOM 700 C C . PHE A 1 90 ? -0.696 16.850 7.541 1.00 45.28 90 PHE A C 1
ATOM 702 O O . PHE A 1 90 ? -0.307 17.894 7.024 1.00 45.28 90 PHE A O 1
ATOM 709 N N . LEU A 1 91 ? -0.181 16.402 8.689 1.00 47.72 91 LEU A N 1
ATOM 710 C CA . LEU A 1 91 ? 0.657 17.277 9.514 1.00 47.72 91 LEU A CA 1
ATOM 711 C C . LEU A 1 91 ? 2.169 17.105 9.323 1.00 47.72 91 LEU A C 1
ATOM 713 O O . LEU A 1 91 ? 2.882 18.060 9.608 1.00 47.72 91 LEU A O 1
ATOM 717 N N . TYR A 1 92 ? 2.685 15.972 8.824 1.00 49.19 92 TYR A N 1
ATOM 718 C CA . TYR A 1 92 ? 4.143 15.743 8.874 1.00 49.19 92 TYR A CA 1
ATOM 719 C C . TYR A 1 92 ? 4.764 14.874 7.758 1.00 49.19 92 TYR A C 1
ATOM 721 O O . TYR A 1 92 ? 5.642 14.086 8.077 1.00 49.19 92 TYR A O 1
ATOM 729 N N . ASN 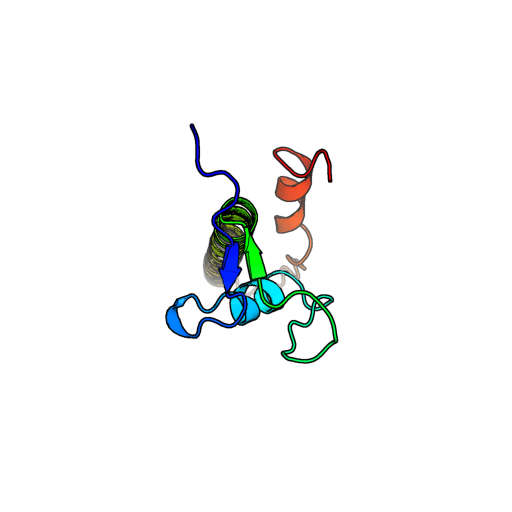A 1 93 ? 4.385 15.040 6.477 1.00 42.84 93 ASN A N 1
ATOM 730 C CA . ASN A 1 93 ? 5.176 14.733 5.242 1.00 42.84 93 ASN A CA 1
ATOM 731 C C . ASN A 1 93 ? 4.343 14.096 4.103 1.00 42.84 93 ASN A C 1
ATOM 733 O O . ASN A 1 93 ? 4.602 12.987 3.650 1.00 42.84 93 ASN A O 1
ATOM 737 N N . CYS A 1 94 ? 3.360 14.832 3.588 1.00 42.84 94 CYS A N 1
ATOM 738 C CA . CYS A 1 94 ? 2.905 14.704 2.194 1.00 42.84 94 CYS A CA 1
ATOM 739 C C . CYS A 1 94 ? 2.808 16.099 1.555 1.00 42.84 94 CYS A C 1
ATOM 741 O O . CYS A 1 94 ? 1.892 16.400 0.798 1.00 42.84 94 CYS A O 1
ATOM 743 N N . TYR A 1 95 ? 3.743 16.989 1.908 1.00 37.41 95 TYR A N 1
ATOM 744 C CA . TYR A 1 95 ? 3.979 18.191 1.121 1.00 37.41 95 TYR A CA 1
ATOM 745 C C . TYR A 1 95 ? 4.964 17.821 0.008 1.00 37.41 95 TYR A C 1
ATOM 747 O O . TYR A 1 95 ? 6.138 17.587 0.277 1.00 37.41 95 TYR A O 1
ATOM 755 N N . PHE A 1 96 ? 4.444 17.829 -1.220 1.00 34.88 96 PHE A N 1
ATOM 756 C CA . PHE A 1 96 ? 5.158 17.860 -2.499 1.00 34.88 96 PHE A CA 1
ATOM 757 C C . PHE A 1 96 ? 5.634 16.521 -3.097 1.00 34.88 96 PHE A C 1
ATOM 759 O O . PHE A 1 96 ? 6.810 16.171 -3.035 1.00 34.88 96 PHE A O 1
ATOM 766 N N . LEU A 1 97 ? 4.708 15.841 -3.781 1.00 33.62 97 LEU A N 1
ATOM 767 C CA . LEU A 1 97 ? 4.912 15.333 -5.145 1.00 33.62 97 LEU A CA 1
ATOM 768 C C . LEU A 1 97 ? 3.666 15.662 -5.974 1.00 33.62 97 LEU A C 1
ATOM 770 O O . LEU A 1 97 ? 2.553 15.504 -5.422 1.00 33.62 97 LEU A O 1
#